Protein AF-A0A2S9G2B8-F1 (afdb_monomer)

Structure (mmCIF, N/CA/C/O backbone):
data_AF-A0A2S9G2B8-F1
#
_entry.id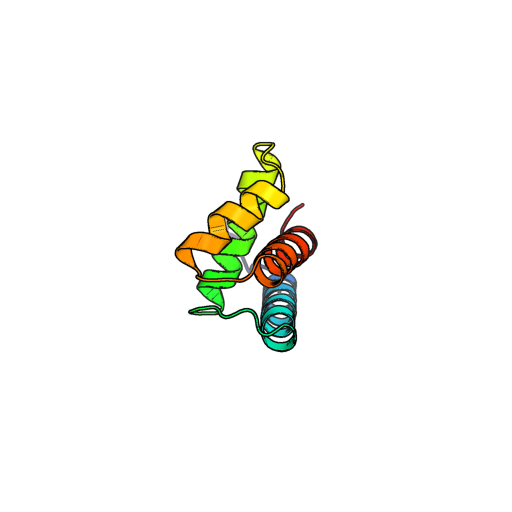   AF-A0A2S9G2B8-F1
#
loop_
_atom_site.group_PDB
_atom_site.id
_atom_site.type_symbol
_atom_site.label_atom_id
_atom_site.label_alt_id
_atom_site.label_comp_id
_atom_site.label_asym_id
_atom_site.label_entity_id
_atom_site.label_seq_id
_atom_site.pdbx_PDB_ins_code
_atom_site.Cartn_x
_atom_site.Cartn_y
_atom_site.Cartn_z
_atom_site.occupancy
_atom_site.B_iso_or_equiv
_atom_site.auth_seq_id
_atom_site.auth_comp_id
_atom_site.auth_asym_id
_atom_site.auth_atom_id
_atom_site.pdbx_PDB_model_num
ATOM 1 N N . GLY A 1 1 ? -7.889 -38.369 0.712 1.00 45.28 1 GLY A N 1
ATOM 2 C CA . GLY A 1 1 ? -7.303 -37.028 0.846 1.00 45.28 1 GLY A CA 1
ATOM 3 C C . GLY A 1 1 ? -6.944 -36.553 -0.533 1.00 45.28 1 GLY A C 1
ATOM 4 O O . GLY A 1 1 ? -6.079 -37.160 -1.144 1.00 45.28 1 GLY A O 1
ATOM 5 N N . LEU A 1 2 ? -7.661 -35.564 -1.052 1.00 47.88 2 LEU A N 1
ATOM 6 C CA . LEU A 1 2 ? -7.326 -34.926 -2.318 1.00 47.88 2 LEU A CA 1
ATOM 7 C C . LEU A 1 2 ? -7.099 -33.457 -1.996 1.00 47.88 2 LEU A C 1
ATOM 9 O O . LEU A 1 2 ? -8.019 -32.762 -1.574 1.00 47.88 2 LEU A O 1
ATOM 13 N N . ALA A 1 3 ? -5.834 -33.059 -2.093 1.00 55.12 3 ALA A N 1
ATOM 14 C CA . ALA A 1 3 ? -5.400 -31.685 -1.984 1.00 55.12 3 ALA A CA 1
ATOM 15 C C . ALA A 1 3 ? -6.049 -30.901 -3.127 1.00 55.12 3 ALA A C 1
ATOM 17 O O . ALA A 1 3 ? -5.769 -31.151 -4.299 1.00 55.12 3 ALA A O 1
ATOM 18 N N . THR A 1 4 ? -6.949 -29.986 -2.788 1.00 52.50 4 THR A N 1
ATOM 19 C CA . THR A 1 4 ? -7.403 -28.949 -3.707 1.00 52.50 4 THR A CA 1
ATOM 20 C C . THR A 1 4 ? -6.203 -28.059 -3.994 1.00 52.50 4 THR A C 1
ATOM 22 O O . THR A 1 4 ? -5.789 -27.278 -3.139 1.00 52.50 4 THR A O 1
ATOM 25 N N . ALA A 1 5 ? -5.610 -28.217 -5.177 1.00 52.59 5 ALA A N 1
ATOM 26 C CA . ALA A 1 5 ? -4.771 -27.185 -5.756 1.00 52.59 5 ALA A CA 1
ATOM 27 C C . ALA A 1 5 ? -5.628 -25.915 -5.815 1.00 52.59 5 ALA A C 1
ATOM 29 O O . ALA A 1 5 ? -6.646 -25.877 -6.506 1.00 52.59 5 ALA A O 1
ATOM 30 N N . LEU A 1 6 ? -5.267 -24.936 -4.992 1.00 48.62 6 LEU A N 1
ATOM 31 C CA . LEU A 1 6 ? -5.866 -23.615 -4.966 1.00 48.62 6 LEU A CA 1
ATOM 32 C C . LEU A 1 6 ? -5.566 -22.962 -6.318 1.00 48.62 6 LEU A C 1
ATOM 34 O O . LEU A 1 6 ? -4.520 -22.350 -6.496 1.00 48.62 6 LEU A O 1
ATOM 38 N N . ALA A 1 7 ? -6.465 -23.114 -7.285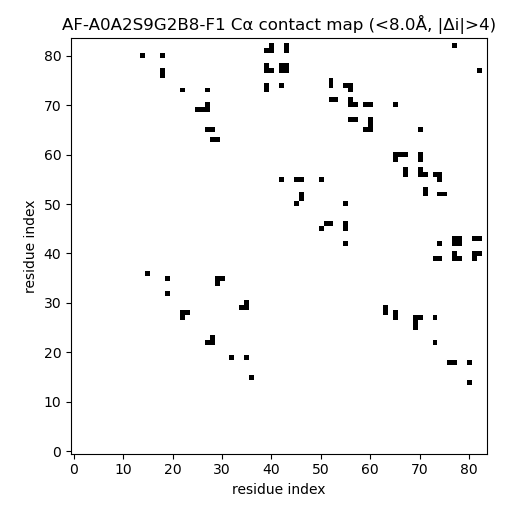 1.00 48.16 7 ALA A N 1
ATOM 39 C CA . ALA A 1 7 ? -6.626 -22.068 -8.276 1.00 48.16 7 ALA A CA 1
ATOM 40 C C . ALA A 1 7 ? -7.230 -20.882 -7.510 1.00 48.16 7 ALA A C 1
ATOM 42 O O . ALA A 1 7 ? -8.443 -20.833 -7.304 1.00 48.16 7 ALA A O 1
ATOM 43 N N . ALA A 1 8 ? -6.380 -19.992 -6.985 1.00 50.22 8 ALA A N 1
ATOM 44 C CA . ALA A 1 8 ? -6.836 -18.650 -6.644 1.00 50.22 8 ALA A CA 1
ATOM 45 C C . ALA A 1 8 ? -7.428 -18.046 -7.935 1.00 50.22 8 ALA A C 1
ATOM 47 O O . ALA A 1 8 ? -6.923 -18.327 -9.023 1.00 50.22 8 ALA A O 1
ATOM 48 N N . PRO A 1 9 ? -8.600 -17.406 -7.847 1.00 52.62 9 PRO A N 1
ATOM 49 C CA . PRO A 1 9 ? -9.555 -17.363 -8.941 1.00 52.62 9 PRO A CA 1
ATOM 50 C C . PRO A 1 9 ? -9.077 -16.399 -10.026 1.00 52.62 9 PRO A C 1
ATOM 52 O O . PRO A 1 9 ? -8.401 -15.427 -9.723 1.00 52.62 9 PRO A O 1
ATOM 55 N N . ALA A 1 10 ? -9.538 -16.580 -11.263 1.00 58.94 10 ALA A N 1
ATOM 56 C CA . ALA A 1 10 ? -9.393 -15.573 -12.321 1.00 58.94 10 ALA A CA 1
ATOM 57 C C . ALA A 1 10 ? -9.880 -14.163 -11.899 1.00 58.94 10 ALA A C 1
ATOM 59 O O . ALA A 1 10 ? -9.491 -13.172 -12.496 1.00 58.94 10 ALA A O 1
ATOM 60 N N . PHE A 1 11 ? -10.706 -14.078 -10.849 1.00 60.03 11 PHE A N 1
ATOM 61 C CA . PHE A 1 11 ? -11.120 -12.829 -10.209 1.00 60.03 11 PHE A CA 1
ATOM 62 C C . PHE A 1 11 ? -9.992 -12.098 -9.469 1.00 60.03 11 PHE A C 1
ATOM 64 O O . PHE A 1 11 ? -10.043 -10.877 -9.407 1.00 60.03 11 PHE A O 1
ATOM 71 N N . ALA A 1 12 ? -9.012 -12.808 -8.899 1.00 70.69 12 ALA A N 1
ATOM 72 C CA . ALA A 1 12 ? -7.860 -12.181 -8.254 1.00 70.69 12 ALA A CA 1
ATOM 73 C C . ALA A 1 12 ? -6.968 -11.545 -9.320 1.00 70.69 12 ALA A C 1
ATOM 75 O O . ALA A 1 12 ? -6.778 -10.344 -9.263 1.00 70.69 12 ALA A O 1
ATOM 76 N N . ASP A 1 13 ? -6.583 -12.294 -10.362 1.00 79.00 13 ASP A N 1
ATOM 77 C CA . ASP A 1 13 ? -5.830 -11.741 -11.501 1.00 79.00 13 ASP A CA 1
ATOM 78 C C . ASP A 1 13 ? -6.555 -10.548 -12.160 1.00 79.00 13 ASP A C 1
ATOM 80 O O . ASP A 1 13 ? -5.939 -9.524 -12.430 1.00 79.00 13 ASP A O 1
ATOM 84 N N . GLU A 1 14 ? -7.877 -10.625 -12.374 1.00 86.38 14 GLU A N 1
ATOM 85 C CA . GLU A 1 14 ? -8.637 -9.499 -12.944 1.00 86.38 14 GLU A CA 1
ATOM 86 C C . GLU A 1 14 ? -8.669 -8.280 -12.003 1.00 86.38 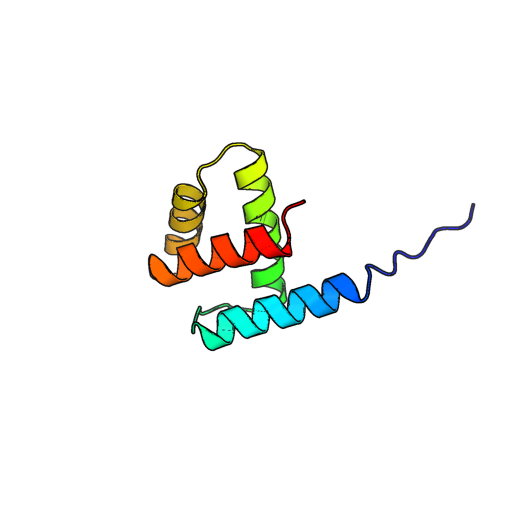14 GLU A C 1
ATOM 88 O O . GLU A 1 14 ? -8.519 -7.144 -12.451 1.00 86.38 14 GLU A O 1
ATOM 93 N N . THR A 1 15 ? -8.829 -8.498 -10.695 1.00 89.62 15 THR A N 1
ATOM 94 C CA . THR A 1 15 ? -8.784 -7.426 -9.685 1.00 89.62 15 THR A CA 1
ATOM 95 C C . THR A 1 15 ? -7.394 -6.802 -9.599 1.00 89.62 15 THR A C 1
ATOM 97 O O . THR A 1 15 ? -7.274 -5.576 -9.546 1.00 89.62 15 THR A O 1
ATOM 100 N N . ASP A 1 16 ? -6.357 -7.635 -9.634 1.00 92.19 16 ASP A N 1
ATOM 101 C CA . ASP A 1 16 ? -4.953 -7.250 -9.616 1.00 92.19 16 ASP A CA 1
ATOM 102 C C . ASP A 1 16 ? -4.646 -6.365 -10.830 1.00 92.19 16 ASP A C 1
ATOM 104 O O . ASP A 1 16 ? -4.170 -5.239 -10.677 1.00 92.19 16 ASP A O 1
ATOM 108 N N . ASP A 1 17 ? -5.018 -6.806 -12.032 1.00 92.00 17 ASP A N 1
ATOM 109 C CA . ASP A 1 17 ? -4.821 -6.055 -13.273 1.00 92.00 17 ASP A CA 1
ATOM 110 C C . ASP A 1 17 ? -5.573 -4.714 -13.275 1.00 92.00 17 ASP A C 1
ATOM 112 O O . ASP A 1 17 ? -5.013 -3.685 -13.678 1.00 92.00 17 ASP A O 1
ATOM 116 N N . ILE A 1 18 ? -6.827 -4.691 -12.807 1.00 92.75 18 ILE A N 1
ATOM 117 C CA . ILE A 1 18 ? -7.627 -3.460 -12.690 1.00 92.75 18 ILE A CA 1
ATOM 118 C C . ILE A 1 18 ? -6.975 -2.495 -11.699 1.00 92.75 18 ILE A C 1
ATOM 120 O O . ILE A 1 18 ? -6.818 -1.310 -12.004 1.00 92.75 18 ILE A O 1
ATOM 124 N N . PHE A 1 19 ? -6.565 -2.991 -10.532 1.00 94.12 19 PHE A N 1
ATOM 125 C CA . PHE A 1 19 ? -5.923 -2.191 -9.497 1.00 94.12 19 PHE A CA 1
ATOM 126 C C . PHE A 1 19 ? -4.617 -1.576 -10.001 1.00 94.12 19 PHE A C 1
ATOM 128 O O . PHE A 1 19 ? -4.414 -0.367 -9.898 1.00 94.12 19 PHE A O 1
ATOM 135 N N . ILE A 1 20 ? -3.754 -2.385 -10.616 1.00 94.94 20 ILE A N 1
ATOM 136 C CA . ILE A 1 20 ? -2.480 -1.923 -11.169 1.00 94.94 20 ILE A CA 1
ATOM 137 C C . ILE A 1 20 ? -2.696 -0.913 -12.298 1.00 94.94 20 ILE A C 1
ATOM 139 O O . ILE A 1 20 ? -1.982 0.089 -12.362 1.00 94.94 20 ILE A O 1
ATOM 143 N N . SER A 1 21 ? -3.694 -1.129 -13.155 1.00 94.50 21 SER A N 1
ATOM 144 C CA . SER A 1 21 ? -4.050 -0.178 -14.212 1.00 94.50 21 SER A CA 1
ATOM 145 C C . SER A 1 21 ? -4.527 1.158 -13.638 1.00 94.50 21 SER A C 1
ATOM 147 O O . SER A 1 21 ? -4.112 2.209 -14.119 1.00 94.50 21 SER A O 1
ATOM 149 N N . ALA A 1 22 ? -5.332 1.136 -12.572 1.00 93.81 22 ALA A N 1
ATOM 150 C CA . ALA A 1 22 ? -5.793 2.342 -11.889 1.00 93.81 22 ALA A CA 1
ATOM 151 C C . ALA A 1 22 ? -4.633 3.129 -11.254 1.00 93.81 22 ALA A C 1
ATOM 153 O O . ALA A 1 22 ? -4.586 4.352 -11.366 1.00 93.81 22 ALA A O 1
ATOM 154 N N . LEU A 1 23 ? -3.656 2.443 -10.645 1.00 93.44 23 LEU A N 1
ATOM 155 C CA . LEU A 1 23 ? -2.448 3.095 -10.122 1.00 93.44 23 LEU A CA 1
ATOM 156 C C . LEU A 1 23 ? -1.625 3.763 -11.231 1.00 93.44 23 LEU A C 1
ATOM 158 O O . LEU A 1 23 ? -1.074 4.841 -11.017 1.00 93.44 23 LEU A O 1
ATOM 162 N N . GLN A 1 24 ? -1.528 3.132 -12.404 1.00 93.75 24 GLN A N 1
ATOM 163 C CA . GLN A 1 24 ? -0.810 3.697 -13.549 1.00 93.75 24 GLN A CA 1
ATOM 164 C C . GLN A 1 24 ? -1.516 4.926 -14.129 1.00 93.75 24 GLN A C 1
ATOM 166 O O . GLN A 1 24 ? -0.836 5.899 -14.453 1.00 93.75 24 GLN A O 1
ATOM 171 N N . ASP A 1 25 ? -2.847 4.896 -14.237 1.00 94.44 25 ASP A N 1
ATOM 172 C CA . ASP A 1 25 ? -3.658 6.017 -14.737 1.00 94.44 25 ASP A CA 1
ATOM 173 C C . ASP A 1 25 ? -3.561 7.244 -13.815 1.00 94.44 25 ASP A C 1
ATOM 175 O O . ASP A 1 25 ? -3.320 8.357 -14.279 1.00 94.44 25 ASP A O 1
ATOM 179 N N . GLU A 1 26 ? -3.610 7.019 -12.498 1.00 92.06 26 GLU A N 1
ATOM 180 C CA . GLU A 1 26 ? -3.435 8.063 -11.477 1.00 92.06 26 GLU A CA 1
ATOM 181 C C . GLU A 1 26 ? -1.964 8.515 -11.328 1.00 92.06 26 GLU A C 1
ATOM 183 O O . GLU A 1 26 ? -1.649 9.512 -10.676 1.00 92.06 26 GLU A O 1
ATOM 188 N N . GLY A 1 27 ? -1.015 7.783 -11.919 1.00 92.62 27 GLY A N 1
ATOM 189 C CA . GLY A 1 27 ? 0.413 8.080 -11.813 1.00 92.62 27 GLY A CA 1
ATOM 190 C C . GLY A 1 27 ? 0.992 7.825 -10.417 1.00 92.62 27 GLY A C 1
ATOM 191 O O . GLY A 1 27 ? 1.926 8.516 -9.998 1.00 92.62 27 GLY A O 1
ATOM 192 N N . VAL A 1 28 ? 0.453 6.849 -9.680 1.00 92.69 28 VAL A N 1
ATOM 193 C CA . VAL A 1 28 ? 0.994 6.390 -8.393 1.00 92.69 28 VAL A CA 1
ATOM 194 C C . VAL A 1 28 ? 2.225 5.512 -8.663 1.00 92.69 28 VAL A C 1
ATOM 196 O O . VAL A 1 28 ? 2.101 4.459 -9.291 1.00 92.69 28 VAL A O 1
ATOM 199 N N . PRO A 1 29 ? 3.434 5.899 -8.216 1.00 89.88 29 PRO A N 1
ATOM 200 C CA . PRO A 1 29 ? 4.640 5.151 -8.543 1.00 89.88 29 PRO A CA 1
ATOM 201 C C . PRO A 1 29 ? 4.775 3.910 -7.655 1.00 89.88 29 PRO A C 1
ATOM 203 O O . PRO A 1 29 ? 4.865 4.019 -6.439 1.00 89.88 29 PRO A O 1
ATOM 206 N N . PHE A 1 30 ? 4.874 2.721 -8.241 1.00 89.56 30 PHE A N 1
ATOM 207 C CA . PHE A 1 30 ? 5.111 1.475 -7.505 1.00 89.56 30 PHE A CA 1
ATOM 208 C C . PHE A 1 30 ? 6.313 0.716 -8.074 1.00 89.56 30 PHE A C 1
ATOM 210 O O . PHE A 1 30 ? 6.628 0.820 -9.258 1.00 89.56 30 PHE A O 1
ATOM 217 N N . SER A 1 31 ? 7.001 -0.055 -7.227 1.00 87.62 31 SER A N 1
ATOM 218 C CA . SER A 1 31 ? 8.201 -0.804 -7.630 1.00 87.62 31 SER A CA 1
ATOM 219 C C . SER A 1 31 ? 7.876 -1.969 -8.566 1.00 87.62 31 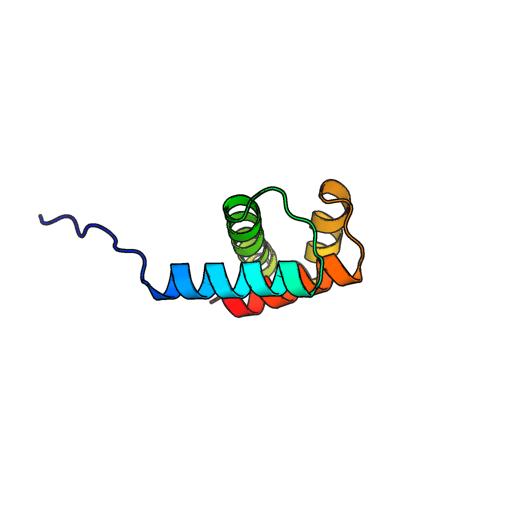SER A C 1
ATOM 221 O O . SER A 1 31 ? 8.488 -2.114 -9.620 1.00 87.62 31 SER A O 1
ATOM 223 N N . THR A 1 32 ? 6.924 -2.812 -8.168 1.00 90.62 32 THR A N 1
ATOM 224 C CA . THR A 1 32 ? 6.432 -3.955 -8.945 1.00 90.62 32 THR A CA 1
ATOM 225 C C . THR A 1 32 ? 4.939 -4.153 -8.674 1.00 90.62 32 THR A C 1
ATOM 227 O O . THR A 1 32 ? 4.482 -3.783 -7.586 1.00 90.62 32 THR A O 1
ATOM 230 N N . PRO A 1 33 ? 4.187 -4.750 -9.618 1.00 90.88 33 PRO A N 1
ATOM 231 C CA . PRO A 1 33 ? 2.787 -5.110 -9.409 1.00 90.88 33 PRO A CA 1
ATOM 232 C C . PRO A 1 33 ? 2.571 -5.939 -8.137 1.00 90.88 33 PRO A C 1
ATOM 234 O O . PRO A 1 33 ? 1.785 -5.546 -7.281 1.00 90.88 33 PRO A O 1
ATOM 237 N N . ASP A 1 34 ? 3.365 -6.996 -7.932 1.00 91.00 34 ASP A N 1
ATOM 238 C CA . ASP A 1 34 ? 3.287 -7.841 -6.731 1.00 91.00 34 ASP A CA 1
ATOM 239 C C . ASP A 1 34 ? 3.454 -7.056 -5.424 1.00 91.00 34 ASP A C 1
ATOM 241 O O . ASP A 1 34 ? 2.787 -7.335 -4.430 1.00 91.00 34 ASP A O 1
ATOM 245 N N . ASN A 1 35 ? 4.348 -6.061 -5.399 1.00 90.62 35 ASN A N 1
ATOM 246 C CA . ASN A 1 35 ? 4.554 -5.242 -4.207 1.00 90.62 35 ASN A CA 1
ATOM 247 C C . ASN A 1 35 ? 3.345 -4.339 -3.929 1.00 90.62 35 ASN A C 1
ATOM 249 O O . ASN A 1 35 ? 2.976 -4.153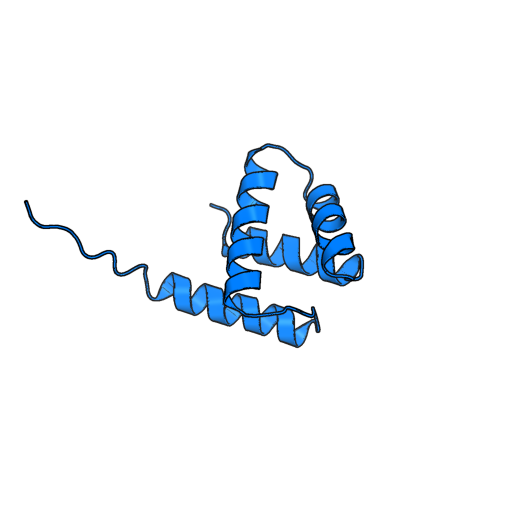 -2.772 1.00 90.62 35 ASN A O 1
ATOM 253 N N . ALA A 1 36 ? 2.723 -3.793 -4.975 1.00 91.94 36 ALA A N 1
ATOM 254 C CA . ALA A 1 36 ? 1.506 -3.002 -4.838 1.00 91.94 36 ALA A CA 1
ATOM 255 C C . ALA A 1 36 ? 0.330 -3.863 -4.349 1.00 91.94 36 ALA A C 1
ATOM 257 O O . ALA A 1 36 ? -0.380 -3.442 -3.442 1.00 91.94 36 ALA A O 1
ATOM 258 N N . ILE A 1 37 ? 0.168 -5.081 -4.870 1.00 92.00 37 ILE A N 1
ATOM 259 C CA . ILE A 1 37 ? -0.883 -6.019 -4.441 1.00 92.00 37 ILE A CA 1
ATOM 260 C C . ILE A 1 37 ? -0.677 -6.434 -2.978 1.00 92.00 37 ILE A C 1
ATOM 262 O O . ILE A 1 37 ? -1.604 -6.373 -2.171 1.00 92.00 37 ILE A O 1
ATOM 266 N N . GLN A 1 38 ? 0.555 -6.778 -2.584 1.00 91.19 38 GLN A N 1
ATOM 267 C CA . GLN A 1 38 ? 0.847 -7.110 -1.186 1.00 91.19 38 GLN A CA 1
ATOM 268 C C . GLN A 1 38 ? 0.603 -5.932 -0.239 1.00 91.19 38 GLN A C 1
ATOM 270 O O . GLN A 1 38 ? 0.052 -6.118 0.847 1.00 91.19 38 GLN A O 1
ATOM 275 N N . LEU A 1 39 ? 0.974 -4.716 -0.646 1.00 91.56 39 LEU A N 1
ATOM 276 C CA . LEU A 1 39 ? 0.701 -3.519 0.142 1.00 91.56 39 LEU A CA 1
ATOM 277 C C . LEU A 1 39 ? -0.808 -3.242 0.237 1.00 91.56 39 LEU A C 1
ATOM 279 O O . LEU A 1 39 ? -1.284 -2.866 1.304 1.00 91.56 39 LEU A O 1
ATOM 283 N N . ALA A 1 40 ? -1.567 -3.479 -0.835 1.00 91.69 40 ALA A N 1
ATOM 284 C CA . ALA A 1 40 ? -3.021 -3.346 -0.842 1.00 91.69 40 ALA A CA 1
ATOM 285 C C . ALA A 1 40 ? -3.696 -4.334 0.125 1.00 91.69 40 ALA A C 1
ATOM 287 O O . ALA A 1 40 ? -4.580 -3.942 0.883 1.00 91.69 40 ALA A O 1
ATOM 288 N N . GLY A 1 41 ? -3.224 -5.582 0.185 1.00 91.81 41 GLY A N 1
ATOM 289 C CA . GLY A 1 41 ? -3.667 -6.542 1.201 1.00 91.81 41 GLY A CA 1
ATOM 290 C C . GLY A 1 41 ? -3.341 -6.085 2.628 1.00 91.81 41 GLY A C 1
ATOM 29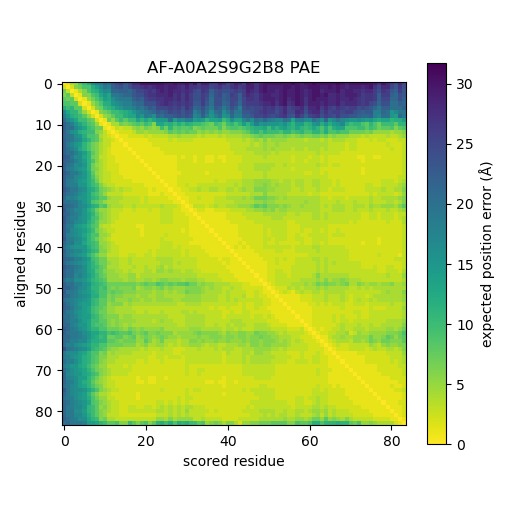1 O O . GLY A 1 41 ? -4.178 -6.190 3.523 1.00 91.81 41 GLY A O 1
ATOM 292 N N . ALA A 1 42 ? -2.157 -5.502 2.846 1.00 90.69 42 ALA A N 1
ATOM 293 C CA . ALA A 1 42 ? -1.774 -4.970 4.154 1.00 90.69 42 ALA A CA 1
ATOM 294 C C . ALA A 1 42 ? -2.670 -3.801 4.603 1.00 90.69 42 ALA A C 1
ATOM 296 O O . ALA A 1 42 ? -2.994 -3.707 5.785 1.00 90.69 42 ALA A O 1
ATOM 297 N N . VAL A 1 43 ? -3.127 -2.943 3.680 1.00 91.56 43 VAL A N 1
ATOM 298 C CA . VAL A 1 43 ? -4.111 -1.882 3.977 1.00 91.56 43 VAL A CA 1
ATOM 299 C C . VAL A 1 43 ? -5.361 -2.464 4.641 1.00 91.56 43 VAL A C 1
ATOM 301 O O . VAL A 1 43 ? -5.836 -1.904 5.630 1.00 91.56 43 VAL A O 1
ATOM 304 N N . CYS A 1 44 ? -5.857 -3.604 4.156 1.00 89.75 44 CYS A N 1
ATOM 305 C CA . CYS A 1 44 ? -7.018 -4.271 4.741 1.00 89.75 44 CYS A CA 1
ATOM 306 C C . CYS A 1 44 ? -6.753 -4.800 6.148 1.00 89.75 44 CYS A C 1
ATOM 308 O O . CYS A 1 44 ? -7.606 -4.647 7.017 1.00 89.75 44 CYS A O 1
ATOM 310 N N . GLU A 1 45 ? -5.565 -5.347 6.404 1.00 89.94 45 GLU A N 1
ATOM 311 C CA . GLU A 1 45 ? -5.168 -5.785 7.747 1.00 89.94 45 GLU A CA 1
ATOM 312 C C . GLU A 1 45 ? -5.113 -4.604 8.728 1.00 89.94 45 GLU A C 1
ATOM 314 O O . GLU A 1 45 ? -5.638 -4.690 9.840 1.0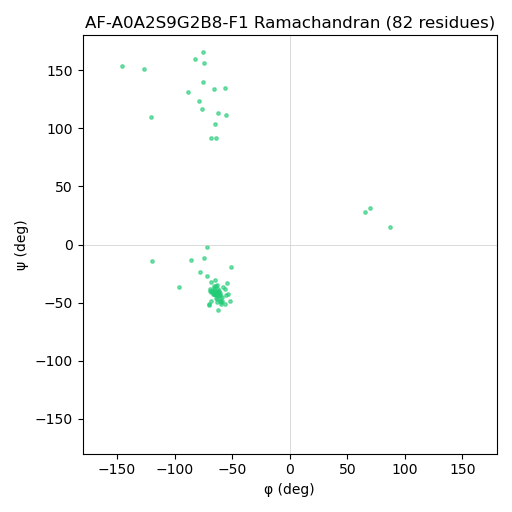0 89.94 45 GLU A O 1
ATOM 319 N N . TYR A 1 46 ? -4.543 -3.466 8.315 1.00 89.38 46 TYR A N 1
ATOM 320 C CA . TYR A 1 46 ? -4.512 -2.259 9.145 1.00 89.38 46 TYR A CA 1
ATOM 321 C C . TYR A 1 46 ? -5.916 -1.698 9.400 1.00 89.38 46 TYR A C 1
ATOM 323 O O . TYR A 1 46 ? -6.240 -1.330 10.532 1.00 89.38 46 TYR A O 1
ATOM 331 N N . ALA A 1 47 ? -6.770 -1.662 8.376 1.00 87.44 47 ALA A N 1
ATOM 332 C CA . ALA A 1 47 ? -8.151 -1.214 8.516 1.00 87.44 47 ALA A CA 1
ATOM 333 C C . ALA A 1 47 ? -8.954 -2.153 9.435 1.00 87.44 47 ALA A C 1
ATOM 335 O O . ALA A 1 47 ? -9.677 -1.687 10.317 1.00 87.44 47 ALA A O 1
ATOM 33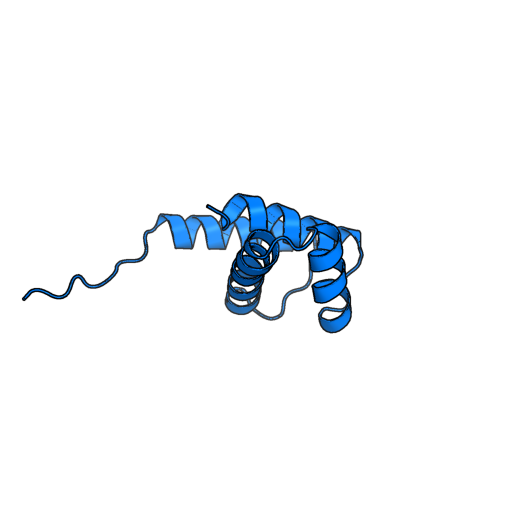6 N N . ALA A 1 48 ? -8.772 -3.470 9.301 1.00 87.38 48 ALA A N 1
ATOM 337 C CA . ALA A 1 48 ? -9.386 -4.480 10.163 1.00 87.38 48 ALA A CA 1
ATOM 338 C C . ALA A 1 48 ? -8.898 -4.389 11.619 1.00 87.38 48 ALA A C 1
ATOM 340 O O . ALA A 1 48 ? -9.663 -4.652 12.548 1.00 87.38 48 ALA A O 1
ATOM 341 N N . ALA A 1 49 ? -7.655 -3.949 11.834 1.00 88.62 49 ALA A N 1
ATOM 342 C CA . ALA A 1 49 ? -7.119 -3.630 13.156 1.00 88.62 49 ALA A CA 1
ATOM 343 C C . ALA A 1 49 ? -7.700 -2.332 13.763 1.00 88.62 49 ALA A C 1
ATOM 345 O O . ALA A 1 49 ? -7.383 -1.993 14.905 1.00 88.62 49 ALA A O 1
ATOM 346 N N . GLY A 1 50 ? -8.567 -1.617 13.035 1.00 87.81 50 GLY A N 1
ATOM 347 C CA . GLY A 1 50 ? -9.218 -0.383 13.476 1.00 87.81 50 GLY A CA 1
ATOM 348 C C . GLY A 1 50 ? -8.403 0.883 13.207 1.00 87.81 50 GLY A C 1
ATOM 349 O O . GLY A 1 50 ? -8.697 1.928 13.789 1.00 87.81 50 GLY A O 1
ATOM 350 N N . GLN A 1 51 ? -7.374 0.804 12.361 1.00 89.69 51 GLN A N 1
ATOM 351 C CA . GLN A 1 51 ? -6.574 1.962 11.981 1.00 89.69 51 GLN A CA 1
ATOM 352 C C . GLN A 1 51 ? -7.341 2.844 10.988 1.00 89.69 51 GLN A C 1
ATOM 354 O O . GLN A 1 51 ? -8.014 2.349 10.084 1.00 89.69 51 GLN A O 1
ATOM 359 N N . ASP A 1 52 ? -7.237 4.164 11.155 1.00 88.75 52 ASP A N 1
ATOM 360 C CA . ASP A 1 52 ? -7.899 5.108 10.255 1.00 88.75 52 ASP A CA 1
ATOM 361 C C . ASP A 1 52 ? -7.289 5.023 8.839 1.00 88.75 52 ASP A C 1
ATOM 363 O O . ASP A 1 52 ? -6.060 5.059 8.715 1.00 88.75 52 ASP A O 1
ATOM 367 N N . PRO A 1 53 ? -8.095 4.962 7.763 1.00 83.81 53 PRO A N 1
ATOM 368 C CA . PRO A 1 53 ? -7.596 4.908 6.386 1.00 83.81 53 PRO A CA 1
ATOM 369 C C . PRO A 1 53 ? -6.645 6.056 6.030 1.00 83.81 53 PRO A C 1
ATOM 371 O O . PRO A 1 53 ? -5.679 5.864 5.293 1.00 83.81 53 PRO A O 1
ATOM 374 N N . THR A 1 54 ? -6.864 7.242 6.601 1.00 86.69 54 THR A N 1
ATOM 375 C CA . THR A 1 54 ? -5.976 8.397 6.429 1.00 86.69 54 THR A CA 1
ATOM 376 C C . THR A 1 54 ? -4.632 8.152 7.103 1.00 86.69 54 THR A C 1
ATOM 378 O O . THR A 1 54 ? -3.593 8.497 6.548 1.00 86.69 54 THR A O 1
ATOM 381 N N . ALA A 1 55 ? -4.630 7.531 8.285 1.00 89.44 55 ALA A N 1
ATOM 382 C CA . ALA A 1 55 ? -3.396 7.161 8.970 1.00 89.44 55 ALA A CA 1
ATOM 383 C C . ALA A 1 55 ? -2.620 6.102 8.175 1.00 89.44 55 ALA A C 1
ATOM 385 O O . ALA A 1 55 ? -1.418 6.256 7.988 1.00 89.44 55 ALA A O 1
ATOM 386 N N . ILE A 1 56 ? -3.307 5.093 7.626 1.00 89.69 56 ILE A N 1
ATOM 387 C CA . ILE A 1 56 ? -2.696 4.084 6.745 1.00 89.69 56 ILE A CA 1
ATOM 388 C C . ILE A 1 56 ? -2.064 4.753 5.516 1.00 89.69 56 ILE A C 1
ATOM 390 O O . ILE A 1 56 ? -0.920 4.460 5.175 1.00 89.69 56 ILE A O 1
ATOM 394 N N . ALA A 1 57 ? -2.770 5.700 4.889 1.00 89.69 57 ALA A N 1
ATOM 395 C CA . ALA A 1 57 ? -2.248 6.456 3.753 1.00 89.69 57 ALA A CA 1
ATOM 396 C C . ALA A 1 57 ? -0.981 7.244 4.129 1.00 89.69 57 ALA A C 1
ATOM 398 O O . ALA A 1 57 ? -0.012 7.245 3.377 1.00 89.69 57 ALA A O 1
ATOM 399 N N . LEU A 1 58 ? -0.949 7.876 5.305 1.00 87.94 58 LEU A N 1
ATOM 400 C CA . LEU A 1 58 ? 0.238 8.580 5.803 1.00 87.94 58 LEU A CA 1
ATOM 401 C C . LEU A 1 58 ? 1.416 7.636 6.088 1.00 87.94 58 LEU A C 1
ATOM 403 O O . LEU A 1 58 ? 2.562 8.015 5.842 1.00 87.94 58 LEU A O 1
ATOM 407 N N . GLU A 1 59 ? 1.156 6.420 6.569 1.00 87.38 59 GLU A N 1
ATOM 408 C CA . GLU A 1 59 ? 2.208 5.434 6.834 1.00 87.38 59 GLU A CA 1
ATOM 409 C C . GLU A 1 59 ? 2.889 4.953 5.550 1.00 87.38 59 GLU A C 1
ATOM 411 O O . GLU A 1 59 ? 4.116 4.873 5.503 1.00 87.38 59 GLU A O 1
ATOM 416 N N . ILE A 1 60 ? 2.119 4.681 4.491 1.00 86.25 60 ILE A N 1
ATOM 417 C CA . ILE A 1 60 ? 2.673 4.224 3.206 1.00 86.25 60 ILE A CA 1
ATOM 418 C C . ILE A 1 60 ? 3.287 5.372 2.390 1.00 86.25 60 ILE A C 1
ATOM 420 O O . ILE A 1 60 ? 4.195 5.144 1.591 1.00 86.25 60 ILE A O 1
ATOM 424 N N . MET A 1 61 ? 2.852 6.611 2.639 1.00 87.50 61 MET A N 1
ATOM 425 C CA . MET A 1 61 ? 3.342 7.817 1.970 1.00 87.50 61 MET A CA 1
ATOM 426 C C . MET A 1 61 ? 4.846 8.026 2.148 1.00 87.50 61 MET A C 1
ATOM 428 O O . MET A 1 61 ? 5.559 8.286 1.180 1.00 87.50 61 MET A O 1
ATOM 432 N N . GLY A 1 62 ? 5.331 7.931 3.389 1.00 83.75 62 GLY A N 1
ATOM 433 C CA . GLY A 1 62 ? 6.719 8.243 3.735 1.00 83.75 62 GLY A CA 1
ATOM 434 C C . GLY A 1 62 ? 7.736 7.334 3.032 1.00 83.75 62 GLY A C 1
ATOM 435 O O . GLY A 1 62 ? 8.609 7.845 2.329 1.00 83.75 62 GLY A O 1
ATOM 436 N N . PRO A 1 63 ? 7.632 6.000 3.179 1.00 82.81 63 PRO A N 1
ATOM 437 C CA . PRO A 1 63 ? 8.528 5.045 2.529 1.00 82.81 63 PRO A CA 1
ATOM 438 C C . PRO A 1 63 ? 8.441 5.069 1.002 1.00 82.81 63 PRO A C 1
ATOM 440 O O . PRO A 1 63 ? 9.454 4.869 0.334 1.00 82.81 63 PRO A O 1
ATOM 443 N N . ALA A 1 64 ? 7.248 5.305 0.452 1.00 83.81 64 ALA A N 1
ATOM 444 C CA . ALA A 1 64 ? 7.024 5.289 -0.988 1.00 83.81 64 ALA A CA 1
ATOM 445 C C . ALA A 1 64 ? 7.338 6.634 -1.673 1.00 83.81 64 ALA A C 1
ATOM 447 O O . ALA A 1 64 ? 7.451 6.696 -2.896 1.00 83.81 64 ALA A O 1
ATOM 448 N N . GLY A 1 65 ? 7.508 7.712 -0.897 1.00 87.31 65 GLY A N 1
ATOM 449 C CA . G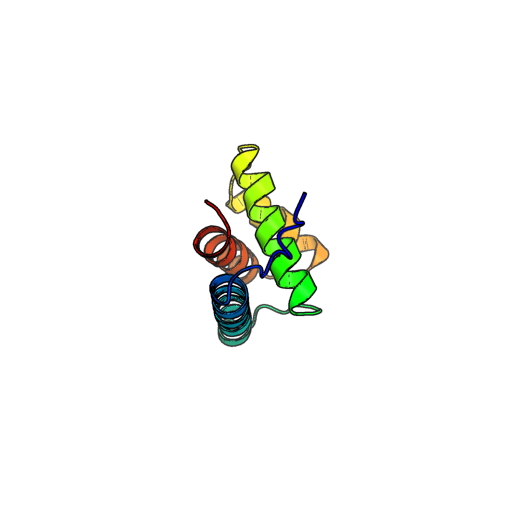LY A 1 65 ? 7.719 9.061 -1.426 1.00 87.31 65 GLY A CA 1
ATOM 450 C C . GLY A 1 65 ? 6.503 9.600 -2.182 1.00 87.31 65 GLY A C 1
ATOM 451 O O . GLY A 1 65 ? 6.660 10.383 -3.118 1.00 87.31 65 GLY A O 1
ATOM 452 N N . TRP A 1 66 ? 5.305 9.146 -1.814 1.00 92.00 66 TRP A N 1
ATOM 453 C CA . TRP A 1 66 ? 4.051 9.507 -2.473 1.00 92.00 66 TRP A CA 1
ATOM 454 C C . TRP A 1 66 ? 3.509 10.846 -1.979 1.00 92.00 66 TRP A C 1
ATOM 456 O O . TRP A 1 66 ? 3.838 11.317 -0.891 1.00 92.00 66 TRP A O 1
ATOM 466 N N . SER A 1 67 ? 2.640 11.466 -2.776 1.00 91.81 67 SER A N 1
ATOM 467 C CA . SER A 1 67 ? 1.817 12.578 -2.307 1.00 91.81 67 SER A CA 1
ATOM 468 C C . SER A 1 67 ? 0.667 12.077 -1.420 1.00 91.81 67 SER A C 1
ATOM 470 O O . SER A 1 67 ? 0.326 10.889 -1.406 1.00 91.81 67 SER A O 1
ATOM 472 N N . ALA A 1 68 ? 0.028 12.998 -0.692 1.00 88.94 68 ALA A N 1
ATOM 473 C CA . ALA A 1 68 ? -1.192 12.698 0.060 1.00 88.94 68 ALA A CA 1
ATOM 474 C C . ALA A 1 68 ? -2.321 12.172 -0.833 1.00 88.94 68 ALA A C 1
ATOM 476 O O . ALA A 1 68 ? -3.041 11.258 -0.439 1.00 88.94 68 ALA A O 1
ATOM 477 N N . GLU A 1 69 ? -2.424 12.708 -2.045 1.00 90.50 69 GLU A N 1
ATOM 478 C CA . GLU A 1 69 ? -3.428 12.327 -3.036 1.00 90.50 69 GLU A CA 1
ATOM 479 C C . GLU A 1 69 ? -3.180 10.904 -3.551 1.00 90.50 69 GLU A C 1
ATOM 481 O O . GLU A 1 69 ? -4.070 10.064 -3.475 1.00 90.50 69 GLU A O 1
ATOM 486 N N . GLN A 1 70 ? -1.936 10.589 -3.931 1.00 93.44 70 GLN A N 1
ATOM 487 C CA . GLN A 1 70 ? -1.532 9.248 -4.374 1.00 93.44 70 GLN A CA 1
ATOM 488 C C . GLN A 1 70 ? -1.736 8.194 -3.282 1.00 93.44 70 GLN A C 1
ATOM 490 O O . GLN A 1 70 ? -2.238 7.104 -3.544 1.00 93.44 70 GLN A O 1
ATOM 495 N N . SER A 1 71 ? -1.370 8.523 -2.042 1.00 92.62 71 SER A N 1
ATOM 496 C CA . SER A 1 71 ? -1.504 7.595 -0.915 1.00 92.62 71 SER A CA 1
ATOM 497 C C . SER A 1 71 ? -2.969 7.356 -0.553 1.00 92.62 71 SER A C 1
ATOM 499 O O . SER A 1 71 ? -3.365 6.223 -0.286 1.00 92.62 71 SER A O 1
ATOM 501 N N . GLY A 1 72 ? -3.789 8.412 -0.580 1.00 92.06 72 GLY A N 1
ATOM 502 C CA . GLY A 1 72 ? -5.230 8.309 -0.369 1.00 92.06 72 GLY A CA 1
ATOM 503 C C . GLY A 1 72 ? -5.916 7.497 -1.467 1.00 92.06 72 GLY A C 1
ATOM 504 O O . GLY A 1 72 ? -6.724 6.621 -1.159 1.00 92.06 72 GLY A O 1
ATOM 505 N N . PHE A 1 73 ? -5.548 7.732 -2.730 1.00 93.94 73 PHE A N 1
ATOM 506 C CA . PHE A 1 73 ? -6.035 6.949 -3.862 1.00 93.94 73 PHE A CA 1
ATOM 507 C C . PHE A 1 73 ? -5.673 5.471 -3.713 1.00 93.94 73 PHE A C 1
ATOM 509 O O . PHE A 1 73 ? -6.555 4.620 -3.799 1.00 93.94 73 PHE A O 1
ATOM 516 N N . PHE A 1 74 ? -4.405 5.167 -3.411 1.00 94.81 74 PHE A N 1
ATOM 517 C CA . PHE A 1 74 ? -3.942 3.796 -3.211 1.00 94.81 74 PHE A CA 1
ATOM 518 C C . PHE A 1 74 ? -4.753 3.082 -2.128 1.00 94.81 74 PHE A C 1
ATOM 520 O O . PHE A 1 74 ? -5.274 1.998 -2.373 1.00 94.81 74 PHE A O 1
ATOM 527 N N . VAL A 1 75 ? -4.906 3.692 -0.946 1.00 93.25 75 VAL A N 1
ATOM 528 C CA . VAL A 1 75 ? -5.675 3.103 0.162 1.00 93.25 75 VAL A CA 1
ATOM 529 C C . VAL A 1 75 ? -7.141 2.910 -0.219 1.00 93.25 75 VAL A C 1
ATOM 531 O O . VAL A 1 75 ? -7.709 1.860 0.075 1.00 93.25 75 VAL A O 1
ATOM 534 N N . GLY A 1 76 ? -7.758 3.884 -0.892 1.00 91.50 76 GLY A N 1
ATOM 535 C CA . GLY A 1 76 ? -9.149 3.791 -1.337 1.00 91.50 76 GLY A CA 1
ATOM 536 C C . GLY A 1 76 ? -9.372 2.669 -2.352 1.00 91.50 76 GLY A C 1
ATOM 537 O O . GLY A 1 76 ? -10.263 1.838 -2.169 1.00 91.50 76 GLY A O 1
ATOM 538 N N . ALA A 1 77 ? -8.533 2.610 -3.387 1.00 92.25 77 ALA A N 1
ATOM 539 C CA . ALA A 1 77 ? -8.583 1.573 -4.412 1.00 92.25 77 ALA A CA 1
ATOM 540 C C . ALA A 1 77 ? -8.288 0.185 -3.824 1.00 92.25 77 ALA A C 1
ATOM 542 O O . ALA A 1 77 ? -9.010 -0.769 -4.113 1.00 92.25 77 ALA A O 1
ATOM 543 N N . ALA A 1 78 ? -7.290 0.082 -2.940 1.00 92.06 78 ALA A N 1
ATOM 544 C CA . ALA A 1 78 ? -6.952 -1.151 -2.237 1.00 92.06 78 ALA A CA 1
ATOM 545 C C . ALA A 1 78 ? -8.124 -1.640 -1.382 1.00 92.06 78 ALA A C 1
ATOM 547 O O . ALA A 1 78 ? -8.507 -2.803 -1.456 1.00 92.06 78 ALA A O 1
ATOM 548 N N . THR A 1 79 ? -8.746 -0.729 -0.631 1.00 90.12 79 THR A N 1
ATOM 549 C CA . THR A 1 79 ? -9.874 -1.069 0.237 1.00 90.12 79 THR A CA 1
ATOM 550 C C . THR A 1 79 ? -11.063 -1.586 -0.563 1.00 90.12 79 THR A C 1
ATOM 552 O O . THR A 1 79 ? -11.695 -2.561 -0.177 1.00 90.12 79 THR A O 1
ATOM 555 N N . GLN A 1 80 ? -11.352 -0.961 -1.704 1.00 89.19 80 GLN A N 1
ATOM 556 C CA . GLN A 1 80 ? -12.469 -1.356 -2.559 1.00 89.19 80 GLN A CA 1
ATOM 557 C C . GLN A 1 80 ? -12.232 -2.685 -3.291 1.00 89.19 80 GLN A C 1
ATOM 559 O O . GLN A 1 80 ? -13.196 -3.367 -3.629 1.00 89.19 80 GLN A O 1
ATOM 564 N N . SER A 1 81 ? -10.968 -3.035 -3.536 1.00 87.94 81 SER A N 1
ATOM 565 C CA . SER A 1 81 ? -10.583 -4.193 -4.351 1.00 87.94 81 SER A CA 1
ATOM 566 C C . SER A 1 81 ? -10.270 -5.437 -3.512 1.00 87.94 81 SER A C 1
ATOM 568 O O . SER A 1 81 ? -10.603 -6.545 -3.919 1.00 87.94 81 SER A O 1
ATOM 570 N N . TYR A 1 82 ? -9.654 -5.268 -2.335 1.00 87.06 82 TYR A N 1
ATOM 571 C CA . TYR A 1 82 ? -9.083 -6.374 -1.553 1.00 87.06 82 TYR A CA 1
ATOM 572 C C . TYR A 1 82 ? -9.685 -6.548 -0.157 1.00 87.06 82 TYR A C 1
ATOM 574 O O . TYR A 1 82 ? -9.446 -7.587 0.462 1.00 87.06 82 TYR A O 1
ATOM 582 N N . CYS A 1 83 ? -10.441 -5.575 0.367 1.00 86.69 83 CYS A N 1
ATOM 583 C CA . CYS A 1 83 ? -11.021 -5.716 1.703 1.00 86.69 83 CYS A CA 1
ATOM 584 C C . CYS A 1 83 ? -12.397 -6.402 1.629 1.00 86.69 83 CYS A C 1
ATOM 586 O O . CYS A 1 83 ? -13.222 -6.000 0.806 1.00 86.69 83 CYS A O 1
ATOM 588 N N . PRO A 1 84 ? -12.647 -7.427 2.467 1.00 76.88 84 PRO A N 1
ATOM 589 C CA . PRO A 1 84 ? -13.899 -8.185 2.478 1.00 76.88 84 PRO A CA 1
ATOM 590 C C . PRO A 1 84 ? -15.078 -7.456 3.140 1.00 76.88 84 PRO A C 1
ATOM 592 O O . PRO A 1 84 ? -14.850 -6.567 3.994 1.00 76.88 84 PRO A O 1
#

pLDDT: mean 84.71, std 13.35, range [45.28, 94.94]

Solvent-accessible surface area (backbone atoms only — not comparable to full-atom values): 4925 Å² total; per-residue (Å²): 140,79,84,76,77,79,73,75,48,74,63,52,59,50,50,50,53,53,52,53,50,51,33,56,75,74,63,44,85,68,95,45,68,70,58,49,52,54,50,26,48,49,51,33,54,43,44,73,73,68,46,54,67,69,57,54,18,56,63,55,14,66,86,63,69,46,50,74,65,46,20,45,48,49,45,51,53,22,43,74,72,63,42,134

Sequence (84 aa):
GLATALAAPAFADETDDIFISALQDEGVPFSTPDNAIQLAGAVCEYAAAGQDPTAIALEIMGPAGWSAEQSGFFVGAATQSYCP

Mean predicted aligned error: 6.55 Å

Foldseek 3Di:
DDDPPDPPDVLVVVLLVVLVVQLVVVVQDDDDSVVLLVLLLVLQVCVVVVHDLQVSLVVCCPVSVHDSVSSSSSSVSSCVRRHD

Secondary structure (DSSP, 8-state):
---------HHHHHHHHHHHHHHHHTT---S-HHHHHHHHHHHHHHHHTT--HHHHHHHHHHHHT--HHHHHHHHHHHHHHH--

Radius of gyration: 13.86 Å; Cα contacts (8 Å, |Δi|>4): 65; chains: 1; bounding box: 22×50×28 Å

Nearest PDB structures (foldseek):
  2jn8-assembly1_A  TM=3.117E-01  e=7.293E+00  Salmonella enterica subsp. enterica serovar Typhimurium